Protein AF-A0A9X2KYF9-F1 (afdb_monomer_lite)

Foldseek 3Di:
DPPVVVVVVVVVVPPPDDPPPPPPPFDFPFAWPPAAQFWADDPPDAQALPDADPFTARPVPGFTWGFPDDDNQKTWTDGPPPPRPADPQKTFIARSRGRGTPHITGD

Structure (mmCIF, N/CA/C/O backbone):
data_AF-A0A9X2KYF9-F1
#
_entry.id   AF-A0A9X2KYF9-F1
#
loop_
_atom_site.group_PDB
_atom_site.id
_atom_site.type_symbol
_atom_site.label_atom_id
_atom_site.label_alt_id
_atom_site.label_comp_id
_atom_site.label_asym_id
_atom_site.label_entity_id
_atom_site.label_seq_id
_atom_site.pdbx_PDB_ins_code
_atom_site.Cartn_x
_atom_site.Cartn_y
_atom_site.Cartn_z
_atom_site.occupancy
_atom_site.B_iso_or_equiv
_atom_site.auth_seq_id
_atom_site.auth_comp_id
_atom_site.auth_asym_id
_atom_site.auth_atom_id
_atom_site.pdbx_PDB_model_num
ATOM 1 N N . MET A 1 1 ? -27.157 61.015 9.352 1.00 50.41 1 MET A N 1
ATOM 2 C CA . MET A 1 1 ? -26.775 60.163 8.207 1.00 50.41 1 MET A CA 1
ATOM 3 C C . MET A 1 1 ? -25.494 59.365 8.510 1.00 50.41 1 MET A C 1
ATOM 5 O O . MET A 1 1 ? -24.650 59.244 7.642 1.00 50.41 1 MET A O 1
ATOM 9 N N . ASN A 1 2 ? -25.331 58.806 9.729 1.00 51.88 2 ASN A N 1
ATOM 10 C CA . ASN A 1 2 ? -24.031 58.256 10.183 1.00 51.88 2 ASN A CA 1
ATOM 11 C C . ASN A 1 2 ? -24.108 56.830 10.776 1.00 51.88 2 ASN A C 1
ATOM 13 O O . ASN A 1 2 ? -23.093 56.305 11.211 1.00 51.88 2 ASN A O 1
ATOM 17 N N . ARG A 1 3 ? -25.282 56.173 10.794 1.00 49.22 3 ARG A N 1
ATOM 18 C CA . ARG A 1 3 ? -25.427 54.791 11.315 1.00 49.22 3 ARG A CA 1
ATOM 19 C C . ARG A 1 3 ? -25.243 53.701 10.251 1.00 49.22 3 ARG A C 1
ATOM 21 O O . ARG A 1 3 ? -25.076 52.542 10.606 1.00 49.22 3 ARG A O 1
ATOM 28 N N . PHE A 1 4 ? -25.231 54.069 8.967 1.00 47.97 4 PHE A N 1
ATOM 29 C CA . PHE A 1 4 ? -25.012 53.136 7.852 1.00 47.97 4 PHE A CA 1
ATOM 30 C C . PHE A 1 4 ? -23.526 52.828 7.600 1.00 47.97 4 PHE A C 1
ATOM 32 O O . PHE A 1 4 ? -23.211 51.789 7.036 1.00 47.97 4 PHE A O 1
ATOM 39 N N . LEU A 1 5 ? -22.608 53.693 8.052 1.00 48.66 5 LEU A N 1
ATOM 40 C CA . LEU A 1 5 ? -21.172 53.544 7.786 1.00 48.66 5 LEU A CA 1
ATOM 41 C C . LEU A 1 5 ? -20.469 52.574 8.754 1.00 48.66 5 LEU A C 1
ATOM 43 O O . LEU A 1 5 ? -19.388 52.078 8.457 1.00 48.66 5 LEU A O 1
ATOM 47 N N . GLN A 1 6 ? -21.083 52.285 9.905 1.00 48.38 6 GLN A N 1
ATOM 48 C CA . GLN A 1 6 ? -20.473 51.471 10.961 1.00 48.38 6 GLN A CA 1
ATOM 49 C C . GLN A 1 6 ? -20.802 49.971 10.834 1.00 48.38 6 GLN A C 1
ATOM 51 O O . GLN A 1 6 ? -20.056 49.139 11.341 1.00 48.38 6 GLN A O 1
ATOM 56 N N . PHE A 1 7 ? -21.872 49.614 10.111 1.00 46.09 7 PHE A N 1
ATOM 57 C CA . PHE A 1 7 ? -22.224 48.213 9.837 1.00 46.09 7 PHE A CA 1
ATOM 58 C C . PHE A 1 7 ? -21.391 47.595 8.703 1.00 46.09 7 PHE A C 1
ATOM 60 O O . PHE A 1 7 ? -21.162 46.388 8.709 1.00 46.09 7 PHE A O 1
ATOM 67 N N . SER A 1 8 ? -20.875 48.403 7.770 1.00 48.78 8 SER A N 1
ATOM 68 C CA . SER A 1 8 ? -20.126 47.900 6.606 1.00 48.78 8 SER A CA 1
ATOM 69 C C . SER A 1 8 ? -18.694 47.445 6.915 1.00 48.78 8 SER A C 1
ATOM 71 O O . SER A 1 8 ? -18.117 46.700 6.129 1.00 48.78 8 SER A O 1
ATOM 73 N N . ILE A 1 9 ? -18.114 47.842 8.053 1.00 52.09 9 ILE A N 1
ATOM 74 C CA . ILE A 1 9 ? -16.729 47.477 8.416 1.00 52.09 9 ILE A CA 1
ATOM 75 C C . ILE A 1 9 ? -16.660 46.092 9.089 1.00 52.09 9 ILE A C 1
ATOM 77 O O . ILE A 1 9 ? -15.644 45.409 8.994 1.00 52.09 9 ILE A O 1
ATOM 81 N N . LEU A 1 10 ? -17.751 45.622 9.704 1.00 49.66 10 LEU A N 1
ATOM 82 C CA . LEU A 1 10 ? -17.782 44.343 10.431 1.00 49.66 10 LEU A CA 1
ATOM 83 C C . LEU A 1 10 ? -17.983 43.107 9.537 1.00 49.66 10 LEU A C 1
ATOM 85 O O . LEU A 1 10 ? -17.688 41.998 9.970 1.00 49.66 10 LEU A O 1
ATOM 89 N N . VAL A 1 11 ? -18.432 43.275 8.289 1.00 52.47 11 VAL A N 1
ATOM 90 C CA . VAL A 1 11 ? -18.689 42.149 7.364 1.00 52.47 11 VAL A CA 1
ATOM 91 C C . VAL A 1 11 ? -17.453 41.791 6.526 1.00 52.47 11 VAL A C 1
ATOM 93 O O . VAL A 1 11 ? -17.264 40.636 6.155 1.00 52.47 11 VAL A O 1
ATOM 96 N N . ILE A 1 12 ? -16.553 42.749 6.285 1.00 52.50 12 ILE A N 1
ATOM 97 C CA . ILE A 1 12 ? -15.350 42.546 5.455 1.00 52.50 12 ILE A CA 1
ATOM 98 C C . ILE A 1 12 ? -14.261 41.747 6.200 1.00 52.50 12 ILE A C 1
ATOM 100 O O . ILE A 1 12 ? -13.417 41.114 5.571 1.00 52.50 12 ILE A O 1
ATOM 104 N N . ALA A 1 13 ? -14.313 41.685 7.533 1.00 53.16 13 ALA A N 1
ATOM 105 C CA . ALA A 1 13 ? -13.334 40.953 8.339 1.00 53.16 13 ALA A CA 1
ATOM 106 C C . ALA A 1 13 ? -13.561 39.424 8.400 1.00 53.16 13 ALA A C 1
ATOM 108 O O . ALA A 1 13 ? -12.712 38.714 8.931 1.00 53.16 13 ALA A O 1
ATOM 109 N N . PHE A 1 14 ? -14.675 38.896 7.871 1.00 52.06 14 PHE A N 1
ATOM 110 C CA . PHE A 1 14 ? -15.063 37.490 8.083 1.00 52.06 14 PHE A CA 1
ATOM 111 C C . PHE A 1 14 ? -14.801 36.540 6.897 1.00 52.06 14 PHE A C 1
ATOM 113 O O . PHE A 1 14 ? -15.011 35.339 7.035 1.00 52.06 14 PHE A O 1
ATOM 120 N N . ILE A 1 15 ? -14.322 37.029 5.744 1.00 57.66 15 ILE A N 1
ATOM 121 C CA . ILE A 1 15 ? -14.250 36.234 4.491 1.00 57.66 15 ILE A CA 1
ATOM 122 C C . ILE A 1 15 ? -12.843 35.650 4.211 1.00 57.66 15 ILE A C 1
ATOM 124 O O . ILE A 1 15 ? -12.613 35.043 3.174 1.00 57.66 15 ILE A O 1
ATOM 128 N N . ILE A 1 16 ? -11.878 35.784 5.128 1.00 60.22 16 ILE A N 1
ATOM 129 C CA . ILE A 1 16 ? -10.496 35.281 4.923 1.00 60.22 16 ILE A CA 1
ATOM 130 C C . ILE A 1 16 ? -10.147 33.994 5.693 1.00 60.22 16 ILE A C 1
ATOM 132 O O . ILE A 1 16 ? -8.996 33.571 5.696 1.00 60.22 16 ILE A O 1
ATOM 136 N N . ASN A 1 17 ? -11.133 33.331 6.296 1.00 52.22 17 ASN A N 1
ATOM 137 C CA . ASN A 1 17 ? -11.001 32.001 6.905 1.00 52.22 17 ASN A CA 1
ATOM 138 C C . ASN A 1 17 ? -11.867 31.035 6.071 1.00 52.22 17 ASN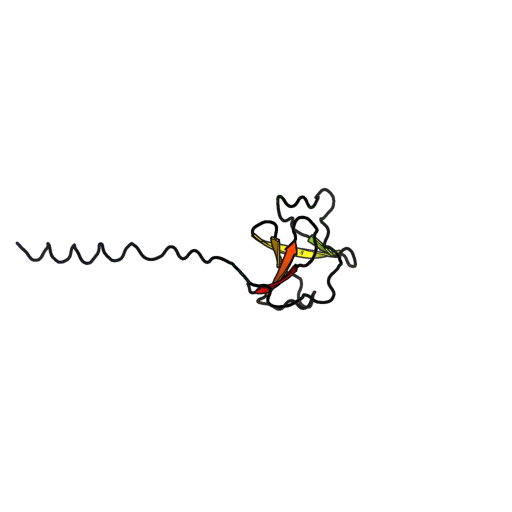 A C 1
ATOM 140 O O . ASN A 1 17 ? -13.050 31.294 5.904 1.00 52.22 17 ASN A O 1
ATOM 144 N N . SER A 1 18 ? -11.415 29.936 5.474 1.00 52.41 18 SER A N 1
ATOM 145 C CA . SER A 1 18 ? -10.278 29.083 5.787 1.00 52.41 18 SER A CA 1
ATOM 146 C C . SER A 1 18 ? -9.980 28.223 4.557 1.00 52.41 18 SER A C 1
ATOM 148 O O . SER A 1 18 ? -10.802 27.393 4.175 1.00 52.41 18 SER A O 1
ATOM 150 N N . CYS A 1 19 ? -8.803 28.361 3.950 1.00 62.62 19 CYS A N 1
ATOM 151 C CA . CYS A 1 19 ? -8.265 27.280 3.128 1.00 62.62 19 CYS A CA 1
ATOM 152 C C . CYS A 1 19 ? -7.482 26.368 4.076 1.00 62.62 19 CYS A C 1
ATOM 154 O O . CYS A 1 19 ? -6.318 26.623 4.377 1.00 62.62 19 CYS A O 1
ATOM 156 N N . ALA A 1 20 ? -8.150 25.363 4.641 1.00 58.25 20 ALA A N 1
ATOM 157 C CA . ALA A 1 20 ? -7.473 24.324 5.403 1.00 58.25 20 ALA A CA 1
ATOM 158 C C . ALA A 1 20 ? -6.816 23.361 4.408 1.00 58.25 20 ALA A C 1
ATOM 160 O O . ALA A 1 20 ? -7.430 22.396 3.962 1.00 58.25 20 ALA A O 1
ATOM 161 N N . THR A 1 21 ? -5.569 23.627 4.025 1.00 56.59 21 THR A N 1
ATOM 162 C CA . THR A 1 21 ? -4.730 22.628 3.360 1.00 56.59 21 THR A CA 1
ATOM 163 C C . THR A 1 21 ? -4.323 21.601 4.411 1.00 56.59 21 THR A C 1
ATOM 165 O O . THR A 1 21 ? -3.332 21.772 5.123 1.00 56.59 21 THR A O 1
ATOM 168 N N . THR A 1 22 ? -5.103 20.529 4.554 1.00 57.78 22 THR A N 1
ATOM 169 C CA . THR A 1 22 ? -4.681 19.345 5.308 1.00 57.78 22 THR A CA 1
ATOM 170 C C . THR A 1 22 ? -3.496 18.725 4.575 1.00 57.78 22 THR A C 1
ATOM 172 O O . THR A 1 22 ? -3.640 17.988 3.606 1.00 57.78 22 THR A O 1
ATOM 175 N N . SER A 1 23 ? -2.290 19.101 4.995 1.00 51.62 23 SER A N 1
ATOM 176 C CA . SER A 1 23 ? -1.057 18.472 4.540 1.00 51.62 23 SER A CA 1
ATOM 177 C C . SER A 1 23 ? -0.995 17.080 5.163 1.00 51.62 23 SER A C 1
ATOM 179 O O . SER A 1 23 ? -0.659 16.945 6.342 1.00 51.62 23 SER A O 1
ATOM 181 N N . PHE A 1 24 ? -1.349 16.051 4.390 1.00 56.78 24 PHE A N 1
ATOM 182 C CA . PHE A 1 24 ? -1.198 14.642 4.761 1.00 56.78 24 PHE A CA 1
ATOM 183 C C . PHE A 1 24 ? 0.289 14.280 4.793 1.00 56.78 24 PHE A C 1
ATOM 185 O O . PHE A 1 24 ? 0.837 13.594 3.935 1.00 56.78 24 PHE A O 1
ATOM 192 N N . LYS A 1 25 ? 0.995 14.781 5.805 1.00 60.59 25 LYS A N 1
ATOM 193 C CA . LYS A 1 25 ? 2.328 14.305 6.165 1.00 60.59 25 LYS A CA 1
ATOM 194 C C . LYS A 1 25 ? 2.155 13.162 7.162 1.00 60.59 25 LYS A C 1
ATOM 196 O O . LYS A 1 25 ? 2.646 13.231 8.287 1.00 60.59 25 LYS A O 1
ATOM 201 N N . THR A 1 26 ? 1.380 12.147 6.784 1.00 67.56 26 THR A N 1
ATOM 202 C CA . THR A 1 26 ? 1.101 10.999 7.648 1.00 67.56 26 THR A CA 1
ATOM 203 C C . THR A 1 26 ? 2.410 10.245 7.874 1.00 67.56 26 THR A C 1
ATOM 205 O O . THR A 1 26 ? 3.055 9.743 6.949 1.00 67.56 26 THR A O 1
ATOM 208 N N . LYS A 1 27 ? 2.879 10.288 9.123 1.00 84.19 27 LYS A N 1
ATOM 209 C CA . LYS A 1 27 ? 4.094 9.613 9.584 1.00 84.19 27 LYS A CA 1
ATOM 210 C C . LYS A 1 27 ? 3.853 8.103 9.538 1.00 84.19 27 LYS A C 1
ATOM 212 O O . LYS A 1 27 ? 2.764 7.656 9.884 1.00 84.19 27 LYS A O 1
ATOM 217 N N . ILE A 1 28 ? 4.876 7.326 9.173 1.00 92.12 28 ILE A N 1
ATOM 218 C CA . ILE A 1 28 ? 4.841 5.871 9.366 1.00 92.12 28 ILE A CA 1
ATOM 219 C C . ILE A 1 28 ? 4.634 5.599 10.858 1.00 92.12 28 ILE A C 1
ATOM 221 O O . ILE A 1 28 ? 5.469 5.988 11.680 1.00 92.12 28 ILE A O 1
ATOM 225 N N . VAL A 1 29 ? 3.512 4.975 11.209 1.00 94.75 29 VAL A N 1
ATOM 226 C CA . VAL A 1 29 ? 3.167 4.690 12.606 1.00 94.75 29 VAL A CA 1
ATOM 227 C C . VAL A 1 29 ? 3.851 3.424 13.102 1.00 94.75 29 VAL A C 1
ATOM 229 O O . VAL A 1 29 ? 4.309 3.391 14.242 1.00 94.75 29 VAL A O 1
ATOM 232 N N . ARG A 1 30 ? 3.968 2.403 12.246 1.00 95.38 30 ARG A N 1
ATOM 233 C CA . ARG A 1 30 ? 4.613 1.121 12.563 1.00 95.38 30 ARG A CA 1
ATOM 234 C C . ARG A 1 30 ? 4.941 0.311 11.302 1.00 95.38 30 ARG A C 1
ATOM 236 O O . ARG A 1 30 ? 4.375 0.590 10.241 1.00 95.38 30 ARG A O 1
ATOM 243 N N . PRO A 1 31 ? 5.823 -0.698 11.405 1.00 96.81 31 PRO A N 1
ATOM 244 C CA . PRO A 1 31 ? 6.039 -1.661 10.332 1.00 96.81 31 PRO A CA 1
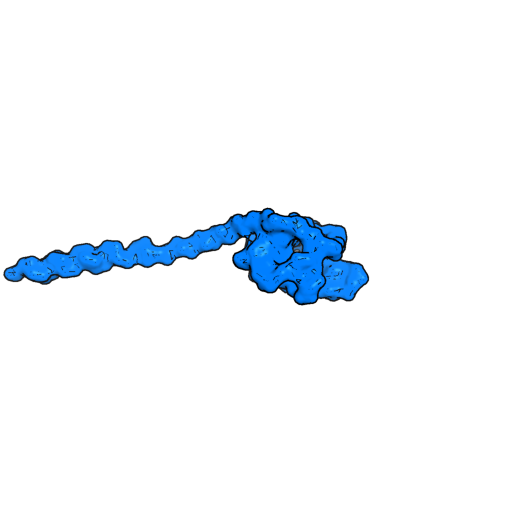ATOM 245 C C . PRO A 1 31 ? 4.767 -2.457 10.022 1.00 96.81 31 PRO A C 1
ATOM 247 O O . PRO A 1 31 ? 3.961 -2.735 10.911 1.00 96.81 31 PRO A O 1
ATOM 250 N N . ALA A 1 32 ? 4.615 -2.844 8.759 1.00 97.06 32 ALA A N 1
ATOM 251 C CA . ALA A 1 32 ? 3.610 -3.815 8.353 1.00 97.06 32 ALA A CA 1
ATOM 252 C C . ALA A 1 32 ? 4.087 -5.242 8.653 1.00 97.06 32 ALA A C 1
ATOM 254 O O . ALA A 1 32 ? 5.284 -5.509 8.758 1.00 97.06 32 ALA A O 1
ATOM 255 N N . GLU A 1 33 ? 3.149 -6.174 8.764 1.00 97.19 33 GLU A N 1
ATOM 256 C CA . GLU A 1 33 ? 3.452 -7.564 9.100 1.00 97.19 33 GLU A CA 1
ATOM 257 C C . GLU A 1 33 ? 3.242 -8.483 7.904 1.00 97.19 33 GLU A C 1
ATOM 259 O O . GLU A 1 33 ? 2.309 -8.297 7.133 1.00 97.19 33 GLU A O 1
ATOM 264 N N . ARG A 1 34 ? 4.045 -9.548 7.780 1.00 95.44 34 ARG A N 1
ATOM 265 C CA . ARG A 1 34 ? 3.812 -10.630 6.800 1.00 95.44 34 ARG A CA 1
ATOM 266 C C . ARG A 1 34 ? 3.607 -10.124 5.360 1.00 95.44 34 ARG A C 1
ATOM 268 O O . ARG A 1 34 ? 2.860 -10.730 4.591 1.00 95.44 34 ARG A O 1
ATOM 275 N N . THR A 1 35 ? 4.258 -9.032 4.978 1.00 97.31 35 THR A N 1
ATOM 276 C CA . THR A 1 35 ? 4.190 -8.453 3.629 1.00 97.31 35 THR A CA 1
ATOM 277 C C . THR A 1 35 ? 5.023 -9.264 2.635 1.00 97.31 35 THR A C 1
ATOM 279 O O . THR A 1 35 ? 5.919 -10.003 3.058 1.00 97.31 35 THR A O 1
ATOM 282 N N . PRO A 1 36 ? 4.730 -9.196 1.323 1.00 97.81 36 PRO A N 1
ATOM 283 C CA . PRO A 1 36 ? 5.670 -9.686 0.321 1.00 97.81 36 PRO A CA 1
ATOM 284 C C . PRO A 1 36 ? 6.924 -8.798 0.312 1.00 97.81 36 PRO A C 1
ATOM 286 O O . PRO A 1 36 ? 6.932 -7.726 0.920 1.00 97.81 36 PRO A O 1
ATOM 289 N N . ALA A 1 37 ? 7.972 -9.232 -0.393 1.00 97.38 37 ALA A N 1
ATOM 290 C CA . ALA A 1 37 ? 9.130 -8.373 -0.652 1.00 97.38 37 ALA A CA 1
ATOM 291 C C . ALA A 1 37 ? 8.711 -7.122 -1.444 1.00 97.38 37 ALA A C 1
ATOM 293 O O . ALA A 1 37 ? 9.023 -6.005 -1.048 1.00 97.38 37 ALA A O 1
ATOM 294 N N . ALA A 1 38 ? 7.918 -7.320 -2.499 1.00 97.56 38 ALA A N 1
ATOM 295 C CA . ALA A 1 38 ? 7.280 -6.258 -3.262 1.00 97.56 38 ALA A CA 1
ATOM 296 C C . ALA A 1 38 ? 5.906 -6.716 -3.767 1.00 97.56 38 ALA A C 1
ATOM 298 O O . ALA A 1 38 ? 5.701 -7.896 -4.071 1.00 97.56 38 ALA A O 1
ATOM 299 N N . PHE A 1 39 ? 4.970 -5.777 -3.850 1.00 98.06 39 PHE A N 1
ATOM 300 C CA . PHE A 1 39 ? 3.738 -5.946 -4.604 1.00 98.06 39 PHE A CA 1
ATOM 301 C C . PHE A 1 39 ? 3.998 -5.734 -6.095 1.00 98.06 39 PHE A C 1
ATOM 303 O O . PHE A 1 39 ? 4.847 -4.935 -6.483 1.00 98.06 39 PHE A O 1
ATOM 310 N N . ILE A 1 40 ? 3.236 -6.434 -6.928 1.00 97.00 40 ILE A N 1
ATOM 311 C CA . ILE A 1 40 ? 3.343 -6.356 -8.385 1.00 97.00 40 ILE A CA 1
ATOM 312 C C . ILE A 1 40 ? 2.074 -5.770 -8.992 1.00 97.00 40 ILE A C 1
ATOM 314 O O . ILE A 1 40 ? 1.018 -5.731 -8.368 1.00 97.00 40 ILE A O 1
ATOM 318 N N . THR A 1 41 ? 2.172 -5.310 -10.226 1.00 95.88 41 THR A N 1
ATOM 319 C CA . THR A 1 41 ? 1.032 -4.872 -11.028 1.00 95.88 41 THR A CA 1
ATOM 320 C C . THR A 1 41 ? 0.311 -6.054 -11.674 1.00 95.88 41 THR A C 1
ATOM 322 O O . THR A 1 41 ? 0.865 -7.144 -11.828 1.00 95.88 41 THR A O 1
ATOM 325 N N . THR A 1 42 ? -0.932 -5.827 -12.094 1.00 87.06 42 THR A N 1
ATOM 326 C CA . THR A 1 42 ? -1.620 -6.719 -13.038 1.00 87.06 42 THR A CA 1
ATOM 327 C C . THR A 1 42 ? -0.940 -6.670 -14.415 1.00 87.06 42 THR A C 1
ATOM 329 O O . THR A 1 42 ? -0.227 -5.713 -14.733 1.00 87.06 42 THR A O 1
ATOM 332 N N . GLU A 1 43 ? -1.140 -7.708 -15.232 1.00 83.75 43 GLU A N 1
ATOM 333 C CA . GLU A 1 43 ? -0.538 -7.833 -16.565 1.00 83.75 43 GLU A CA 1
ATOM 334 C C . GLU A 1 43 ? -0.709 -6.564 -17.419 1.00 83.75 43 GLU A C 1
ATOM 336 O O . GLU A 1 43 ? -1.774 -5.949 -17.455 1.00 83.75 43 GLU A O 1
ATOM 341 N N . GLY A 1 44 ? 0.364 -6.171 -18.113 1.00 82.56 44 GLY A N 1
ATOM 342 C CA . GLY A 1 44 ? 0.382 -4.999 -18.995 1.00 82.56 44 GLY A CA 1
ATOM 343 C C . GLY A 1 44 ? 0.686 -3.662 -18.309 1.00 82.56 44 GLY A C 1
ATOM 344 O O . GLY A 1 44 ? 0.836 -2.656 -18.998 1.00 82.56 44 GLY A O 1
ATOM 345 N N . MET A 1 45 ? 0.828 -3.634 -16.981 1.00 87.69 45 MET A N 1
ATOM 346 C CA . MET A 1 45 ? 1.261 -2.452 -16.229 1.00 87.69 45 MET A CA 1
ATOM 347 C C . MET A 1 45 ? 2.658 -2.663 -15.638 1.00 87.69 45 MET A C 1
ATOM 349 O O . MET A 1 45 ? 3.007 -3.774 -15.247 1.00 87.69 45 MET A O 1
ATOM 353 N N . VAL A 1 46 ? 3.450 -1.592 -15.547 1.00 90.00 46 VAL A N 1
ATOM 354 C CA . VAL A 1 46 ? 4.814 -1.606 -14.990 1.00 90.00 46 VAL A CA 1
ATOM 355 C C . VAL A 1 46 ? 4.928 -0.525 -13.920 1.00 90.00 46 VAL A C 1
ATOM 357 O O . VAL A 1 46 ? 4.399 0.573 -14.098 1.00 90.00 46 VAL A O 1
ATOM 360 N N . LEU A 1 47 ? 5.594 -0.835 -12.808 1.00 91.06 47 LEU A N 1
ATOM 361 C CA . LEU A 1 47 ? 5.962 0.162 -11.806 1.00 91.06 47 LEU A CA 1
ATOM 362 C C . LEU A 1 47 ? 7.090 1.032 -12.370 1.00 91.06 47 LEU A C 1
ATOM 364 O O . LEU A 1 47 ? 8.141 0.526 -12.748 1.00 91.06 47 LEU A O 1
ATOM 368 N N . ASP A 1 48 ? 6.834 2.331 -12.480 1.00 88.06 48 ASP A N 1
ATOM 369 C CA . ASP A 1 48 ? 7.713 3.293 -13.155 1.00 88.06 48 ASP A CA 1
ATOM 370 C C . ASP A 1 48 ? 8.083 4.487 -12.260 1.00 88.06 48 ASP A C 1
ATOM 372 O O . ASP A 1 48 ? 8.711 5.437 -12.725 1.00 88.06 48 ASP A O 1
ATOM 376 N N . GLY A 1 49 ? 7.619 4.495 -11.003 1.00 83.56 49 GLY A N 1
ATOM 377 C CA . GLY A 1 49 ? 7.796 5.599 -10.051 1.00 83.56 49 GLY A CA 1
ATOM 378 C C . GLY A 1 49 ? 7.097 6.910 -10.441 1.00 83.56 49 GLY A C 1
ATOM 379 O O . GLY A 1 49 ? 6.976 7.816 -9.618 1.00 83.56 49 GLY A O 1
ATOM 380 N N . THR A 1 50 ? 6.583 7.010 -11.669 1.00 87.25 50 THR A N 1
ATOM 381 C CA . THR A 1 50 ? 5.920 8.195 -12.220 1.00 87.25 50 THR A CA 1
ATOM 382 C C . THR A 1 50 ? 4.486 8.280 -11.715 1.00 87.25 50 THR A C 1
ATOM 384 O O . THR A 1 50 ? 3.967 9.365 -11.459 1.00 87.25 50 THR A O 1
ATOM 387 N N . SER A 1 51 ? 3.839 7.125 -11.543 1.00 91.00 51 SER A N 1
ATOM 388 C C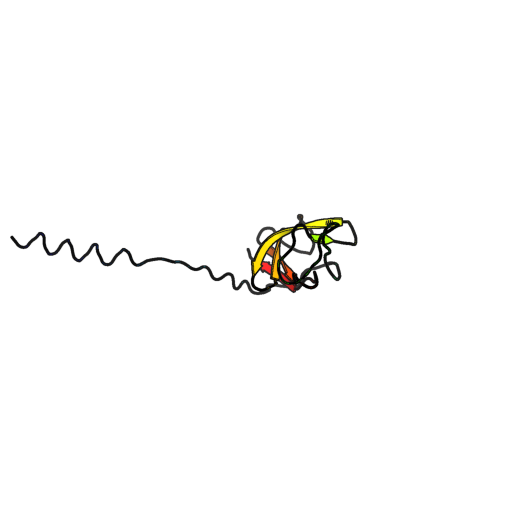A . SER A 1 51 ? 2.498 7.031 -10.968 1.00 91.00 51 SER A CA 1
ATOM 389 C C . SER A 1 51 ? 2.324 5.752 -10.159 1.00 91.00 51 SER A C 1
ATOM 391 O O . SER A 1 51 ? 2.784 4.678 -10.543 1.00 91.00 51 SER A O 1
ATOM 393 N N . CYS A 1 52 ? 1.605 5.866 -9.045 1.00 94.88 52 CYS A N 1
ATOM 394 C CA . CYS A 1 52 ? 1.169 4.713 -8.273 1.00 94.88 52 CYS A CA 1
ATOM 395 C C . CYS A 1 52 ? 0.101 3.946 -9.054 1.00 94.88 52 CYS A C 1
ATOM 397 O O . CYS A 1 52 ? -0.884 4.532 -9.506 1.00 94.88 52 CYS A O 1
ATOM 399 N N . LYS A 1 53 ? 0.316 2.643 -9.248 1.00 96.12 53 LYS A N 1
ATOM 400 C CA . LYS A 1 53 ? -0.600 1.778 -9.999 1.00 96.12 53 LYS A CA 1
ATOM 401 C C . LYS A 1 53 ? -1.629 1.154 -9.059 1.00 96.12 53 LYS A C 1
ATOM 403 O O . LYS A 1 53 ? -1.368 0.979 -7.876 1.00 96.12 53 LYS A O 1
ATOM 408 N N . SER A 1 54 ? -2.803 0.825 -9.586 1.00 95.56 54 SER A N 1
ATOM 409 C CA . SER A 1 54 ? -3.892 0.208 -8.825 1.00 95.56 54 SER A CA 1
ATOM 410 C C . SER A 1 54 ? -4.715 -0.707 -9.742 1.00 95.56 54 SER A C 1
ATOM 412 O O . SER A 1 54 ? -4.995 -0.293 -10.869 1.00 95.56 54 SER A O 1
ATOM 414 N N . PRO A 1 55 ? -5.129 -1.905 -9.294 1.00 96.50 55 PRO A N 1
ATOM 415 C CA . PRO A 1 55 ? -4.705 -2.554 -8.054 1.00 96.50 55 PRO A CA 1
ATOM 416 C C . PRO A 1 55 ? -3.218 -2.945 -8.091 1.00 96.50 55 PRO A C 1
ATOM 418 O O . PRO A 1 55 ? -2.633 -3.123 -9.162 1.00 96.50 55 PRO A O 1
ATOM 421 N N . LEU A 1 56 ? -2.617 -3.103 -6.912 1.00 97.69 56 LEU A N 1
ATOM 422 C CA . LEU A 1 56 ? -1.388 -3.885 -6.760 1.00 97.69 56 LEU A CA 1
ATOM 423 C C . LEU A 1 56 ? -1.730 -5.261 -6.191 1.00 97.69 56 LEU A C 1
ATOM 425 O O . LEU A 1 56 ? -2.726 -5.413 -5.488 1.00 97.69 56 LEU A O 1
ATOM 429 N N . ARG A 1 57 ? -0.895 -6.259 -6.469 1.00 97.94 57 ARG A N 1
ATOM 430 C CA . ARG A 1 57 ? -1.150 -7.666 -6.173 1.00 97.94 57 ARG A CA 1
ATOM 431 C C . ARG A 1 57 ? -0.007 -8.288 -5.380 1.00 97.94 57 ARG A C 1
ATOM 433 O O . ARG A 1 57 ? 1.164 -8.104 -5.708 1.00 97.94 57 ARG A O 1
ATOM 440 N N . ASP A 1 58 ? -0.340 -9.032 -4.330 1.00 97.88 58 ASP A N 1
ATOM 441 C CA . ASP A 1 58 ? 0.608 -9.864 -3.590 1.00 97.88 58 ASP A CA 1
ATOM 442 C C . ASP A 1 58 ? 0.964 -11.084 -4.454 1.00 97.88 58 ASP A C 1
ATOM 444 O O . ASP A 1 58 ? 0.078 -11.886 -4.765 1.00 97.88 58 ASP A O 1
ATOM 448 N N . PRO A 1 59 ? 2.233 -11.266 -4.855 1.00 97.19 59 PRO A N 1
ATOM 449 C CA . PRO A 1 59 ? 2.616 -12.365 -5.738 1.00 97.19 59 PRO A CA 1
ATOM 450 C C . PRO A 1 59 ? 2.492 -13.747 -5.079 1.00 97.19 59 PRO A C 1
ATOM 452 O O . PRO A 1 59 ? 2.532 -14.755 -5.778 1.00 97.19 59 PRO A O 1
ATOM 455 N N . ARG A 1 60 ? 2.358 -13.822 -3.748 1.00 97.00 60 ARG A N 1
ATOM 456 C CA . ARG A 1 60 ? 2.332 -15.097 -3.013 1.00 97.00 60 ARG A CA 1
ATOM 457 C C . ARG A 1 60 ? 0.966 -15.770 -3.048 1.00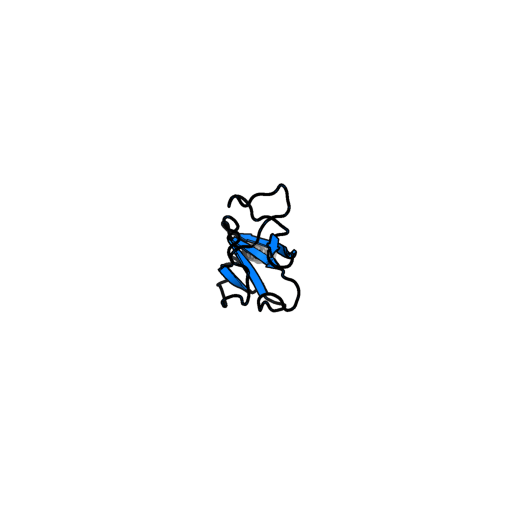 97.00 60 ARG A C 1
ATOM 459 O O . ARG A 1 60 ? 0.897 -16.993 -3.035 1.00 97.00 60 ARG A O 1
ATOM 466 N N . ASP A 1 61 ? -0.106 -14.984 -3.054 1.00 96.62 61 ASP A N 1
ATOM 467 C CA . ASP A 1 61 ? -1.479 -15.498 -2.970 1.00 96.62 61 ASP A CA 1
ATOM 468 C C . ASP A 1 61 ? -2.495 -14.741 -3.836 1.00 96.62 61 ASP A C 1
ATOM 470 O O . ASP A 1 61 ? -3.670 -15.100 -3.878 1.00 96.62 61 ASP A O 1
ATOM 474 N N . GLY A 1 62 ? -2.051 -13.709 -4.550 1.00 96.25 62 GLY A N 1
ATOM 475 C CA . GLY A 1 62 ? -2.880 -12.933 -5.452 1.00 96.25 62 GLY A CA 1
ATOM 476 C C . GLY A 1 62 ? -3.768 -11.888 -4.783 1.00 96.25 62 GLY A C 1
ATOM 477 O O . GLY A 1 62 ? -4.620 -11.343 -5.479 1.00 96.25 62 GLY A O 1
ATOM 478 N N . THR A 1 63 ? -3.591 -11.604 -3.488 1.00 97.38 63 THR A N 1
ATOM 479 C CA . THR A 1 63 ? -4.335 -10.552 -2.774 1.00 97.38 63 THR A CA 1
ATOM 480 C C . THR A 1 63 ? -4.152 -9.203 -3.448 1.00 97.38 63 THR A C 1
ATOM 482 O O . THR A 1 63 ? -3.022 -8.757 -3.623 1.00 97.38 63 THR A O 1
ATOM 485 N N . GLU A 1 64 ? -5.248 -8.522 -3.762 1.00 97.69 64 GLU A N 1
ATOM 486 C CA . GLU A 1 64 ? -5.207 -7.173 -4.320 1.00 97.69 64 GLU A CA 1
ATOM 487 C C . GLU A 1 64 ? -5.325 -6.101 -3.230 1.00 97.69 64 GLU A C 1
ATOM 489 O O . GLU A 1 64 ? -6.065 -6.252 -2.253 1.00 97.69 64 GLU A O 1
ATOM 494 N N . ILE A 1 65 ? -4.591 -5.005 -3.412 1.00 98.12 65 ILE A N 1
ATOM 495 C CA . ILE A 1 65 ? -4.657 -3.787 -2.601 1.00 98.12 65 ILE A CA 1
ATOM 496 C C . ILE A 1 65 ? -4.987 -2.601 -3.513 1.00 98.12 65 ILE A C 1
ATOM 498 O O . ILE A 1 65 ? -4.527 -2.534 -4.656 1.00 98.12 65 ILE A O 1
ATOM 502 N N . ILE A 1 66 ? -5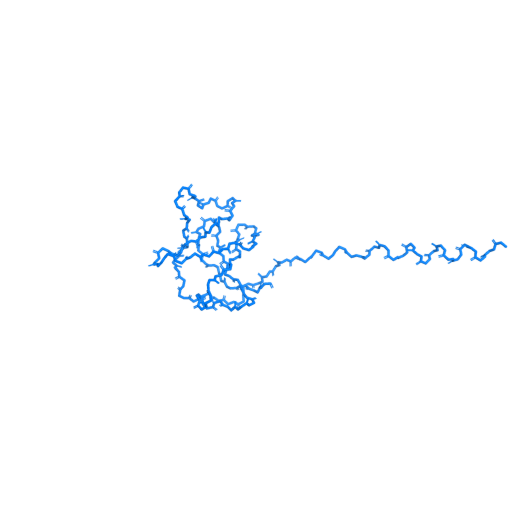.803 -1.670 -3.019 1.00 98.00 66 ILE A N 1
ATOM 503 C CA . ILE A 1 66 ? -6.396 -0.595 -3.827 1.00 98.00 66 ILE A CA 1
ATOM 504 C C . ILE A 1 66 ? -5.833 0.752 -3.395 1.00 98.00 66 ILE A C 1
ATOM 506 O O . ILE A 1 66 ? -5.885 1.085 -2.213 1.00 98.00 66 ILE A O 1
ATOM 510 N N . LEU A 1 67 ? -5.311 1.526 -4.346 1.00 97.38 67 LEU A N 1
ATOM 511 C CA . LEU A 1 67 ? -4.781 2.863 -4.083 1.00 97.38 67 LEU A CA 1
ATOM 512 C C . LEU A 1 67 ? -5.890 3.792 -3.569 1.00 97.38 67 LEU A C 1
ATOM 514 O O . LEU A 1 67 ? -6.932 3.923 -4.209 1.00 97.38 67 LEU A O 1
ATOM 518 N N . VAL A 1 68 ? -5.641 4.448 -2.436 1.00 97.00 68 VAL A N 1
ATOM 519 C CA . VAL A 1 68 ? -6.509 5.490 -1.866 1.00 97.00 68 VAL A CA 1
ATOM 520 C C . VAL A 1 68 ? -5.973 6.864 -2.232 1.00 97.00 68 VAL A C 1
ATOM 522 O O . VAL A 1 68 ? -6.698 7.690 -2.779 1.00 97.00 68 VAL A O 1
ATOM 525 N N . GLU A 1 69 ? -4.689 7.092 -1.973 1.00 94.06 69 GLU A N 1
ATOM 526 C CA . GLU A 1 69 ? -4.011 8.338 -2.307 1.00 94.06 69 GLU A CA 1
ATOM 527 C C . GLU A 1 69 ? -2.536 8.103 -2.631 1.00 94.06 69 GLU A C 1
ATOM 529 O O . GLU A 1 69 ? -1.959 7.071 -2.289 1.00 94.06 69 GLU A O 1
ATOM 534 N N . SER A 1 70 ? -1.916 9.068 -3.308 1.00 93.88 70 SER A N 1
ATOM 535 C CA . SER A 1 70 ? -0.494 9.020 -3.638 1.00 93.88 70 SER A CA 1
ATOM 536 C C . SER A 1 70 ? 0.183 10.360 -3.405 1.00 93.88 70 SER A C 1
ATOM 538 O O . SER A 1 70 ? -0.337 11.402 -3.805 1.00 93.88 70 SER A O 1
ATOM 540 N N . ILE A 1 71 ? 1.387 10.325 -2.843 1.00 89.69 71 ILE A N 1
ATOM 541 C CA . ILE A 1 71 ? 2.220 11.494 -2.595 1.00 89.69 71 ILE A CA 1
ATOM 542 C C . ILE A 1 71 ? 3.688 11.182 -2.893 1.00 89.69 71 ILE A C 1
ATOM 544 O O . ILE A 1 71 ? 4.287 10.296 -2.293 1.00 89.69 71 ILE A O 1
ATOM 548 N N . LYS A 1 72 ? 4.297 11.951 -3.805 1.00 89.81 72 LYS A N 1
ATOM 549 C CA . LYS A 1 72 ? 5.750 11.929 -4.082 1.00 89.81 72 LYS A CA 1
ATOM 550 C C . LYS A 1 72 ? 6.335 10.515 -4.283 1.00 89.81 72 LYS A C 1
ATOM 552 O O . LYS A 1 72 ? 7.332 10.171 -3.658 1.00 89.81 72 LYS A O 1
ATOM 557 N N . GLY A 1 73 ? 5.704 9.701 -5.131 1.00 93.19 73 GLY A N 1
ATOM 558 C CA . GLY A 1 73 ? 6.167 8.335 -5.426 1.00 93.19 73 GLY A CA 1
ATOM 559 C C . GLY A 1 73 ? 5.818 7.294 -4.356 1.00 93.19 73 GLY A C 1
ATOM 560 O O . GLY A 1 73 ? 6.230 6.144 -4.465 1.00 93.19 73 GLY A O 1
ATOM 561 N N . LEU A 1 74 ? 5.045 7.671 -3.336 1.00 95.50 74 LEU A N 1
ATOM 562 C CA . LEU A 1 74 ? 4.483 6.768 -2.336 1.00 95.50 74 LEU A CA 1
ATOM 563 C C . LEU A 1 74 ? 2.973 6.683 -2.535 1.00 95.50 74 LEU A C 1
ATOM 565 O O . LEU A 1 74 ? 2.329 7.695 -2.811 1.00 95.50 74 LEU A O 1
ATOM 569 N N . GLY A 1 75 ? 2.414 5.491 -2.383 1.00 96.50 75 GLY A N 1
ATOM 570 C CA . GLY A 1 75 ? 0.977 5.257 -2.448 1.00 96.50 75 GLY A CA 1
ATOM 571 C C . GLY A 1 75 ? 0.485 4.655 -1.146 1.00 96.50 75 GLY A C 1
ATOM 572 O O . GLY A 1 75 ? 1.135 3.762 -0.602 1.00 96.50 75 GLY A O 1
ATOM 573 N N . ASP A 1 76 ? -0.656 5.133 -0.669 1.00 97.50 76 ASP A N 1
ATOM 574 C CA . ASP A 1 76 ? -1.352 4.584 0.485 1.00 97.50 76 ASP A CA 1
ATOM 575 C C . ASP A 1 76 ? -2.516 3.731 0.000 1.00 97.50 76 ASP A C 1
ATOM 577 O O . ASP A 1 76 ? -3.408 4.199 -0.710 1.00 97.50 76 ASP A O 1
ATOM 581 N N . TYR A 1 77 ? -2.477 2.450 0.354 1.00 98.00 77 TYR A N 1
ATOM 582 C CA . TYR A 1 77 ? -3.379 1.442 -0.176 1.00 98.00 77 TYR A CA 1
ATOM 583 C C . TYR A 1 77 ? -4.308 0.909 0.906 1.00 98.00 77 TYR A C 1
ATOM 585 O O . TYR A 1 77 ? -3.894 0.563 2.018 1.00 98.00 77 TYR A O 1
ATOM 593 N N . GLN A 1 78 ? -5.578 0.780 0.543 1.00 98.12 78 GLN A N 1
ATOM 594 C CA . GLN A 1 78 ? -6.551 0.006 1.289 1.00 98.12 78 GLN A CA 1
ATOM 595 C C . GLN A 1 78 ? -6.268 -1.478 1.057 1.00 98.12 78 GLN A C 1
ATOM 597 O O . GLN A 1 78 ? -6.144 -1.936 -0.081 1.00 98.12 78 GLN A O 1
ATOM 602 N N . VAL A 1 79 ? -6.201 -2.237 2.148 1.00 97.62 79 VAL A N 1
ATOM 603 C CA . VAL A 1 79 ? -5.970 -3.685 2.113 1.00 97.62 79 VAL A CA 1
ATOM 604 C C . VAL A 1 79 ? -7.209 -4.448 2.590 1.00 97.62 79 VAL A C 1
ATOM 606 O O . VAL A 1 79 ? -8.006 -3.893 3.361 1.00 97.62 79 VAL A O 1
ATOM 609 N N . PRO A 1 80 ? -7.387 -5.721 2.186 1.00 97.06 80 PRO A N 1
ATOM 610 C CA . PRO A 1 80 ? -8.435 -6.573 2.738 1.00 97.06 80 PRO A CA 1
ATOM 611 C C . PRO A 1 80 ? -8.282 -6.765 4.253 1.00 97.06 80 PRO A C 1
ATOM 613 O O . PRO A 1 80 ? -7.171 -6.821 4.786 1.00 97.06 80 PRO A O 1
ATOM 616 N N . LYS A 1 81 ? -9.406 -6.895 4.965 1.00 95.44 81 LYS A N 1
ATOM 617 C CA . LYS A 1 81 ? -9.416 -7.003 6.433 1.00 95.44 81 LYS A CA 1
ATOM 618 C C . LYS A 1 81 ? -8.553 -8.174 6.920 1.00 95.44 81 LYS A C 1
ATOM 620 O O . LYS A 1 81 ? -8.639 -9.281 6.399 1.00 95.44 81 LYS A O 1
ATOM 625 N N . GLY A 1 82 ? -7.754 -7.926 7.961 1.00 95.56 82 GLY A N 1
ATOM 626 C CA . GLY A 1 82 ? -6.884 -8.935 8.577 1.00 95.56 82 GLY A CA 1
ATOM 627 C C . GLY A 1 82 ? -5.580 -9.195 7.816 1.00 95.56 82 GLY A C 1
ATOM 628 O O . GLY A 1 82 ? -4.811 -10.071 8.214 1.00 95.56 82 GLY A O 1
ATOM 629 N N . ARG A 1 83 ? -5.307 -8.444 6.741 1.00 97.56 83 ARG A N 1
ATOM 630 C CA . ARG A 1 83 ? -4.054 -8.525 5.992 1.00 97.56 83 ARG A CA 1
ATOM 631 C C . ARG A 1 83 ? -3.029 -7.520 6.498 1.00 97.56 83 ARG A C 1
ATOM 633 O O . ARG A 1 83 ? -3.353 -6.415 6.919 1.00 97.56 83 ARG A O 1
ATOM 640 N N . TYR A 1 84 ? -1.774 -7.943 6.443 1.00 97.62 84 TYR A N 1
ATOM 641 C CA . TYR A 1 84 ? -0.579 -7.133 6.679 1.00 97.62 84 TYR A CA 1
ATOM 642 C C . TYR A 1 84 ? -0.495 -6.388 8.019 1.00 97.62 84 TYR A C 1
ATOM 644 O O . TYR A 1 84 ? 0.296 -5.461 8.179 1.00 97.62 84 TYR A O 1
ATOM 652 N N . GLY A 1 85 ? -1.319 -6.798 8.986 1.00 96.44 85 GLY A N 1
ATOM 653 C CA . GLY A 1 85 ? -1.444 -6.130 10.273 1.00 96.44 85 GLY A CA 1
ATOM 654 C C . GLY A 1 85 ? -2.118 -4.759 10.195 1.00 96.44 85 GLY A C 1
ATOM 655 O O . GLY A 1 85 ? -1.983 -4.021 11.155 1.00 96.44 85 GLY A O 1
ATOM 656 N N . VAL A 1 86 ? -2.807 -4.395 9.106 1.00 97.19 86 VAL A N 1
ATOM 657 C CA . VAL A 1 86 ? -3.460 -3.079 8.928 1.00 97.19 86 VAL A CA 1
ATOM 658 C C . VAL A 1 86 ? -4.856 -3.071 9.568 1.00 97.19 86 VAL A C 1
ATOM 660 O O . VAL A 1 86 ? -5.643 -4.000 9.363 1.00 97.19 86 VAL A O 1
ATOM 663 N N . SER A 1 87 ? -5.170 -2.023 10.333 1.00 95.88 87 SER A N 1
ATOM 664 C CA . SER A 1 87 ? -6.473 -1.815 10.987 1.00 95.88 87 SER A CA 1
ATOM 665 C C . SER A 1 87 ? -7.442 -1.002 10.118 1.00 95.88 87 SER A C 1
ATOM 667 O O . SER A 1 87 ? -7.106 -0.547 9.029 1.00 95.88 87 SER A O 1
ATOM 669 N N . VAL A 1 88 ? -8.678 -0.815 10.593 1.00 92.56 88 VAL A N 1
ATOM 670 C CA . VAL A 1 88 ? -9.747 -0.131 9.836 1.00 92.56 88 VAL A CA 1
ATOM 671 C C . VAL A 1 88 ? -9.432 1.337 9.511 1.00 92.56 88 VAL A C 1
ATOM 673 O O . VAL A 1 88 ? -9.785 1.797 8.423 1.00 92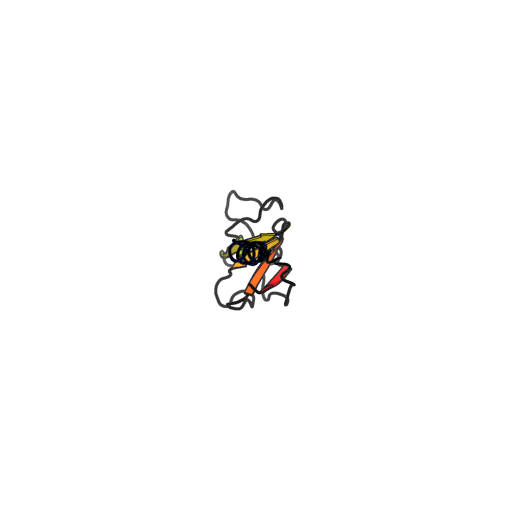.56 88 VAL A O 1
ATOM 676 N N . ASP A 1 89 ? -8.713 2.028 10.397 1.00 93.88 89 ASP A N 1
ATOM 677 C CA . ASP A 1 89 ? -8.354 3.451 10.274 1.00 93.88 89 ASP A CA 1
ATOM 678 C C . ASP A 1 89 ? -6.928 3.667 9.740 1.00 93.88 89 ASP A C 1
ATOM 680 O O . ASP A 1 89 ? -6.345 4.744 9.865 1.00 93.88 89 ASP A O 1
ATOM 684 N N . GLU A 1 90 ? -6.346 2.626 9.147 1.00 96.19 90 GLU A N 1
ATOM 685 C CA . GLU A 1 90 ? -4.975 2.622 8.653 1.00 96.19 90 GLU A CA 1
ATOM 686 C C . GLU A 1 90 ? -4.916 2.234 7.169 1.00 96.19 90 GLU A C 1
ATOM 688 O O . GLU A 1 90 ? -5.831 1.612 6.618 1.00 96.19 90 GLU A O 1
ATOM 693 N N . LEU A 1 91 ? -3.809 2.600 6.528 1.00 97.56 91 LEU A N 1
ATOM 694 C CA . LEU A 1 91 ? -3.459 2.247 5.156 1.00 97.56 91 LEU A CA 1
ATOM 695 C C . LEU A 1 91 ? -2.054 1.646 5.112 1.00 97.56 91 LEU A C 1
ATOM 697 O O . LEU A 1 91 ? -1.213 1.893 5.982 1.00 97.56 91 LEU A O 1
ATOM 701 N N . LEU A 1 92 ? -1.801 0.853 4.073 1.00 98.00 92 LEU A N 1
ATOM 702 C CA . LEU A 1 92 ? -0.483 0.309 3.780 1.00 98.00 92 LEU A CA 1
ATOM 703 C C . LEU A 1 92 ? 0.246 1.247 2.816 1.00 98.00 92 LEU A C 1
ATOM 705 O O . LEU A 1 92 ? -0.189 1.406 1.677 1.00 98.00 92 LEU A O 1
ATOM 709 N N . ARG A 1 93 ? 1.361 1.839 3.247 1.00 97.69 93 ARG A N 1
ATOM 710 C CA . ARG A 1 93 ? 2.193 2.681 2.386 1.00 97.69 93 ARG A CA 1
ATOM 711 C C . ARG A 1 93 ? 3.191 1.841 1.602 1.00 97.69 93 ARG A C 1
ATOM 713 O O . ARG A 1 93 ? 3.973 1.087 2.188 1.00 97.69 93 ARG A O 1
ATOM 720 N N . VAL A 1 94 ? 3.203 2.024 0.288 1.00 98.06 94 VAL A N 1
ATOM 721 C CA . VAL A 1 94 ? 4.036 1.290 -0.671 1.00 98.06 94 VAL A CA 1
ATOM 722 C C . VAL A 1 94 ? 4.814 2.275 -1.544 1.00 98.06 94 VAL A C 1
ATOM 724 O O . VAL A 1 94 ? 4.290 3.321 -1.931 1.00 98.06 94 VAL A O 1
ATOM 727 N N . ASN A 1 95 ? 6.069 1.953 -1.852 1.00 97.38 95 ASN A N 1
ATOM 728 C CA . ASN A 1 95 ? 6.868 2.677 -2.836 1.00 97.38 95 ASN A CA 1
ATOM 729 C C . ASN A 1 95 ? 6.365 2.342 -4.250 1.00 97.38 95 ASN A C 1
ATOM 731 O O . ASN A 1 95 ? 6.333 1.180 -4.642 1.00 97.38 95 ASN A O 1
ATOM 735 N N . CYS A 1 96 ? 5.968 3.349 -5.024 1.00 96.00 96 CYS A N 1
ATOM 736 C CA . CYS A 1 96 ? 5.344 3.158 -6.335 1.00 96.00 96 CYS A CA 1
ATOM 737 C C . CYS A 1 96 ? 6.331 2.845 -7.467 1.00 96.00 96 CYS A C 1
ATOM 739 O O . CYS A 1 96 ? 5.902 2.493 -8.563 1.00 96.00 96 CYS A O 1
ATOM 741 N N . GLU A 1 97 ? 7.631 2.970 -7.217 1.00 96.38 97 GLU A N 1
ATOM 742 C CA . GLU A 1 97 ? 8.681 2.535 -8.137 1.00 96.38 97 GLU A CA 1
ATOM 743 C C . GLU A 1 97 ? 9.022 1.058 -7.933 1.00 96.38 97 GLU A C 1
ATOM 745 O O . GLU A 1 97 ? 9.128 0.310 -8.900 1.00 96.38 97 GLU A O 1
ATOM 750 N N . THR A 1 98 ? 9.152 0.620 -6.678 1.00 97.06 98 THR A N 1
ATOM 751 C CA . THR A 1 98 ? 9.656 -0.727 -6.361 1.00 97.06 98 THR A CA 1
ATOM 752 C C . THR A 1 98 ? 8.568 -1.720 -5.965 1.00 97.06 98 THR A C 1
ATOM 754 O O . THR A 1 98 ? 8.783 -2.926 -6.037 1.00 97.06 98 THR A O 1
ATOM 757 N N . GLY A 1 99 ? 7.401 -1.241 -5.531 1.00 97.44 99 GLY A N 1
ATOM 758 C CA . GLY A 1 99 ? 6.339 -2.068 -4.955 1.00 97.44 99 GLY A CA 1
ATOM 759 C C . GLY A 1 99 ? 6.617 -2.493 -3.510 1.00 97.44 99 GLY A C 1
ATOM 760 O O . GLY A 1 99 ? 5.835 -3.245 -2.927 1.00 97.44 99 GLY A O 1
ATOM 761 N N . GLU A 1 100 ? 7.714 -2.029 -2.914 1.00 98.19 100 GLU A N 1
ATOM 762 C CA . GLU A 1 100 ? 8.113 -2.389 -1.555 1.00 98.19 100 GLU A CA 1
ATOM 763 C C . GLU A 1 100 ? 7.254 -1.684 -0.508 1.00 98.19 100 GLU A C 1
ATOM 765 O O . GLU A 1 100 ? 6.877 -0.515 -0.641 1.00 98.19 100 GLU A O 1
ATOM 770 N N . VAL A 1 101 ? 6.976 -2.393 0.584 1.00 98.06 101 VAL A N 1
ATOM 771 C CA . VAL A 1 101 ? 6.233 -1.822 1.704 1.00 98.06 101 VAL A CA 1
ATOM 772 C C . VAL A 1 101 ? 7.131 -0.914 2.529 1.00 98.06 101 VAL A C 1
ATOM 774 O O . VAL A 1 101 ? 8.173 -1.330 3.027 1.00 98.06 101 VAL A O 1
ATOM 777 N N . VAL A 1 102 ? 6.669 0.316 2.741 1.00 97.38 102 VAL A N 1
ATOM 778 C CA . VAL A 1 102 ? 7.334 1.305 3.596 1.00 97.38 102 VAL A CA 1
ATOM 779 C C . VAL A 1 102 ? 6.845 1.188 5.041 1.00 97.38 102 VAL A C 1
ATOM 781 O O . VAL A 1 102 ? 7.624 1.328 5.981 1.00 97.38 102 VAL A O 1
ATOM 784 N N . GLY A 1 103 ? 5.550 0.925 5.236 1.00 97.06 103 GLY A N 1
ATOM 785 C CA . GLY A 1 103 ? 4.958 0.723 6.556 1.00 97.06 103 GLY A CA 1
ATOM 786 C C . GLY A 1 103 ? 3.472 1.051 6.592 1.00 97.06 103 GLY A C 1
ATOM 787 O O . GLY A 1 103 ? 2.817 1.143 5.558 1.00 97.06 103 GLY A O 1
ATOM 788 N N . ILE A 1 104 ? 2.939 1.219 7.797 1.00 97.56 104 ILE A N 1
ATOM 789 C CA . ILE A 1 104 ? 1.533 1.548 8.033 1.00 97.56 104 ILE A CA 1
ATOM 790 C C . ILE A 1 104 ? 1.404 3.033 8.363 1.00 97.56 104 ILE A C 1
ATOM 792 O O . ILE A 1 104 ? 2.247 3.591 9.073 1.00 97.56 104 ILE A O 1
ATOM 796 N N . VAL A 1 105 ? 0.346 3.660 7.854 1.00 95.88 105 VAL A N 1
ATOM 797 C CA . VAL A 1 105 ? -0.029 5.053 8.129 1.00 95.88 105 VAL A CA 1
ATOM 798 C C . VAL A 1 105 ? -1.484 5.137 8.569 1.00 95.88 105 VAL A C 1
ATOM 800 O O . VAL A 1 105 ? -2.274 4.243 8.275 1.00 95.88 105 VAL A O 1
ATOM 803 N N . THR A 1 106 ? -1.842 6.203 9.277 1.00 93.88 106 THR A N 1
ATOM 804 C CA . THR A 1 106 ? -3.244 6.531 9.566 1.00 93.88 106 THR A CA 1
ATOM 805 C C . THR A 1 106 ? -3.895 7.170 8.345 1.00 93.88 106 THR A C 1
ATOM 807 O O . THR A 1 106 ? -3.211 7.878 7.603 1.00 93.88 106 THR A O 1
ATOM 810 N N . LYS A 1 107 ? -5.195 6.922 8.170 1.00 87.19 107 LYS A N 1
ATOM 811 C CA . LYS A 1 107 ? -6.044 7.649 7.216 1.00 87.19 107 LYS A CA 1
ATOM 812 C C . LYS A 1 107 ? -6.162 9.136 7.559 1.00 87.19 107 LYS A C 1
ATOM 814 O O . LYS A 1 107 ? -5.901 9.499 8.731 1.00 87.19 107 LYS A O 1
#

Radius of gyration: 21.98 Å; chains: 1; bounding box: 36×76×32 Å

Secondary structure (DSSP, 8-state):
--SSTTTSHHHHTTSS-------------B--SS--S--EEPTT----SSS--SSEE-TTT--EEEEEEEETTEEEEE--TTSTT--TTEEEEEETTT--EEEEEE-

Organism: NCBI:txid2920386

pLDDT: mean 84.98, std 18.19, range [46.09, 98.19]

Sequence (107 aa):
MNRFLQFSILVIAFIINSCATTSFKTKIVRPAERTPAAFITTEGMVLDGTSCKSPLRDPRDGTEIILVESIKGLGDYQVPKGRYGVSVDELLRVNCETGEVVGIVTK